Protein AF-A0A927YRH2-F1 (afdb_monomer)

Organism: NCBI:txid46206

Radius of gyration: 15.71 Å; Cα contacts (8 Å, |Δi|>4): 26; chains: 1; bounding box: 36×16×45 Å

Mean predicted aligned error: 7.69 Å

Structure (mmCIF, N/CA/C/O backbone):
data_AF-A0A927YRH2-F1
#
_entry.id   AF-A0A927YRH2-F1
#
loop_
_atom_site.group_PDB
_atom_site.id
_atom_site.type_symbol
_atom_site.label_atom_id
_atom_site.label_alt_id
_atom_site.label_comp_id
_atom_site.label_asym_id
_atom_site.label_entity_id
_atom_site.label_seq_id
_atom_site.pdbx_PDB_ins_code
_atom_site.Cartn_x
_atom_site.Cartn_y
_atom_site.Cartn_z
_atom_site.occupancy
_atom_site.B_iso_or_equiv
_atom_site.auth_seq_id
_atom_site.auth_comp_id
_atom_site.auth_asym_id
_atom_site.auth_atom_id
_atom_site.pdbx_PDB_model_num
ATOM 1 N N . MET A 1 1 ? -21.955 -5.791 15.374 1.00 53.41 1 MET A N 1
ATOM 2 C CA . MET A 1 1 ? -22.135 -5.666 13.906 1.00 53.41 1 MET A CA 1
ATOM 3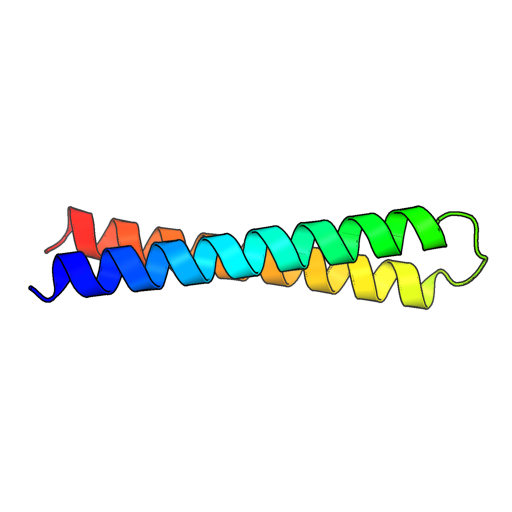 C C . MET A 1 1 ? -21.167 -4.671 13.265 1.00 53.41 1 MET A C 1
ATOM 5 O O . MET A 1 1 ? -20.551 -5.032 12.275 1.00 53.41 1 MET A O 1
ATOM 9 N N . PHE A 1 2 ? -20.950 -3.482 13.844 1.00 57.75 2 PHE A N 1
ATOM 10 C CA . PHE A 1 2 ? -20.035 -2.467 13.288 1.00 57.75 2 PHE A CA 1
ATOM 11 C C . PHE A 1 2 ? -18.582 -2.956 13.081 1.00 57.75 2 PHE A C 1
ATOM 13 O O . PHE A 1 2 ? -17.997 -2.695 12.037 1.00 57.75 2 PHE A O 1
ATOM 20 N N . ASN A 1 3 ? -18.029 -3.745 14.015 1.00 65.19 3 ASN A N 1
ATOM 21 C CA . ASN A 1 3 ? -16.658 -4.273 13.903 1.00 65.19 3 ASN A CA 1
ATOM 22 C C . ASN A 1 3 ? -16.471 -5.281 12.756 1.00 65.19 3 ASN A C 1
ATOM 24 O O . ASN A 1 3 ? -15.457 -5.228 12.075 1.00 65.19 3 ASN A O 1
ATOM 28 N N . ILE A 1 4 ? -17.449 -6.158 12.494 1.00 70.75 4 ILE A N 1
ATOM 29 C CA . ILE A 1 4 ? -17.373 -7.131 11.386 1.00 70.75 4 ILE A CA 1
ATOM 30 C C . ILE A 1 4 ? -17.454 -6.409 10.039 1.00 70.75 4 ILE A C 1
ATOM 32 O O . ILE A 1 4 ? -16.689 -6.719 9.132 1.00 70.75 4 ILE A O 1
ATOM 36 N N . ILE A 1 5 ? -18.336 -5.411 9.920 1.00 73.81 5 ILE A N 1
ATOM 37 C CA . ILE A 1 5 ? -18.465 -4.604 8.699 1.00 73.81 5 ILE A CA 1
ATOM 38 C C . ILE A 1 5 ? -17.167 -3.834 8.431 1.00 73.81 5 ILE A C 1
ATOM 40 O O . ILE A 1 5 ? -16.673 -3.861 7.307 1.00 73.81 5 ILE A O 1
ATOM 44 N N . MET A 1 6 ? -16.571 -3.212 9.456 1.00 71.44 6 MET A N 1
ATOM 45 C CA . MET A 1 6 ? -15.268 -2.556 9.307 1.00 71.44 6 MET A CA 1
ATOM 46 C C . MET A 1 6 ? -14.180 -3.535 8.875 1.00 71.44 6 MET A C 1
ATOM 48 O O . MET A 1 6 ? -13.404 -3.206 7.986 1.00 71.44 6 MET A O 1
ATOM 52 N N . LEU A 1 7 ? -14.141 -4.737 9.454 1.00 75.00 7 LEU A N 1
ATOM 53 C CA . LEU A 1 7 ? -13.128 -5.736 9.124 1.00 75.00 7 LEU A CA 1
ATOM 54 C C . LEU A 1 7 ? -13.245 -6.195 7.663 1.00 75.00 7 LEU A C 1
ATOM 56 O O . LEU A 1 7 ? -12.243 -6.250 6.959 1.00 75.00 7 LEU A O 1
ATOM 60 N N . VAL A 1 8 ? -14.468 -6.426 7.178 1.00 79.31 8 VAL A N 1
ATOM 61 C CA . VAL A 1 8 ? -14.735 -6.800 5.778 1.00 79.31 8 VAL A CA 1
ATOM 62 C C . VAL A 1 8 ? -14.347 -5.680 4.811 1.00 79.31 8 VAL A C 1
ATOM 64 O O . VAL A 1 8 ? -13.657 -5.935 3.823 1.00 79.31 8 VAL A O 1
ATOM 67 N N . VAL A 1 9 ? -14.745 -4.434 5.095 1.00 79.81 9 VAL A N 1
ATOM 68 C CA . VAL A 1 9 ? -14.371 -3.269 4.273 1.00 79.81 9 VAL A CA 1
ATOM 69 C C . VAL A 1 9 ? -12.853 -3.098 4.258 1.00 79.81 9 VAL A C 1
ATOM 71 O O . VAL A 1 9 ? -12.261 -2.890 3.202 1.00 79.81 9 VAL A O 1
ATOM 74 N N . PHE A 1 10 ? -12.206 -3.259 5.408 1.00 80.44 10 PHE A N 1
ATOM 75 C CA . PHE A 1 10 ? -10.762 -3.157 5.537 1.00 80.44 10 PHE A CA 1
ATOM 76 C C . PHE A 1 10 ? -10.022 -4.242 4.746 1.00 80.44 10 PHE A C 1
ATOM 78 O O . PHE A 1 10 ? -9.056 -3.945 4.039 1.00 80.44 10 PHE A O 1
ATOM 85 N N . SER A 1 11 ? -10.497 -5.490 4.795 1.00 79.31 11 SER A N 1
ATOM 86 C CA . SER A 1 11 ? -9.958 -6.583 3.983 1.00 79.31 11 SER A CA 1
ATOM 87 C C . SER A 1 11 ? -10.132 -6.324 2.484 1.00 79.31 11 SER A C 1
ATOM 89 O O . SER A 1 11 ? -9.185 -6.530 1.729 1.00 79.31 11 SER A O 1
ATOM 91 N N . LEU A 1 12 ? -11.290 -5.814 2.049 1.00 84.38 12 LEU A N 1
ATOM 92 C CA . LEU A 1 12 ? -11.546 -5.445 0.649 1.00 84.38 12 LEU A CA 1
ATOM 93 C C . LEU A 1 12 ? -10.612 -4.331 0.163 1.00 84.38 12 LEU A C 1
ATOM 95 O O . LEU A 1 12 ? -10.017 -4.452 -0.908 1.00 84.38 12 LEU A O 1
ATOM 99 N N . VAL A 1 13 ? -10.445 -3.273 0.958 1.00 83.94 13 VAL A N 1
ATOM 100 C CA . VAL A 1 13 ? -9.536 -2.160 0.642 1.00 83.94 13 VAL A CA 1
ATOM 101 C C . VAL A 1 13 ? -8.088 -2.645 0.589 1.00 83.94 13 VAL A C 1
ATOM 103 O O . VAL A 1 13 ? -7.349 -2.291 -0.331 1.00 83.94 13 VAL A O 1
ATOM 106 N N . THR A 1 14 ? -7.693 -3.509 1.524 1.00 83.50 14 THR A N 1
ATOM 107 C CA . THR A 1 14 ? -6.347 -4.094 1.547 1.00 83.50 14 THR A CA 1
ATOM 108 C C . THR A 1 14 ? -6.086 -4.932 0.297 1.00 83.50 14 THR A C 1
ATOM 110 O O . THR A 1 14 ? -5.037 -4.799 -0.334 1.00 83.50 14 THR A O 1
ATOM 113 N N . LEU A 1 15 ? -7.061 -5.751 -0.105 1.00 84.12 15 LEU A N 1
ATOM 114 C CA . LEU A 1 15 ? -6.973 -6.573 -1.308 1.00 84.12 15 LEU A CA 1
ATOM 115 C C . LEU A 1 15 ? -6.886 -5.704 -2.572 1.00 84.12 15 LEU A C 1
ATOM 117 O O . LEU A 1 15 ? -6.036 -5.948 -3.427 1.00 84.12 15 LEU A O 1
ATOM 121 N N . PHE A 1 16 ? -7.713 -4.658 -2.672 1.00 86.69 16 PHE A N 1
ATOM 122 C CA . PHE A 1 16 ? -7.695 -3.713 -3.790 1.00 86.69 16 PHE A CA 1
ATOM 123 C C . PHE A 1 16 ? -6.321 -3.057 -3.954 1.00 86.69 16 PHE A C 1
ATOM 125 O O . PHE A 1 16 ? -5.760 -3.063 -5.050 1.00 86.69 16 PHE A O 1
ATOM 132 N N . TYR A 1 17 ? -5.742 -2.548 -2.864 1.00 80.06 17 TYR A N 1
ATOM 133 C CA . TYR A 1 17 ? -4.418 -1.932 -2.900 1.00 80.06 17 TYR A CA 1
ATOM 134 C C . TYR A 1 17 ? -3.307 -2.936 -3.222 1.00 80.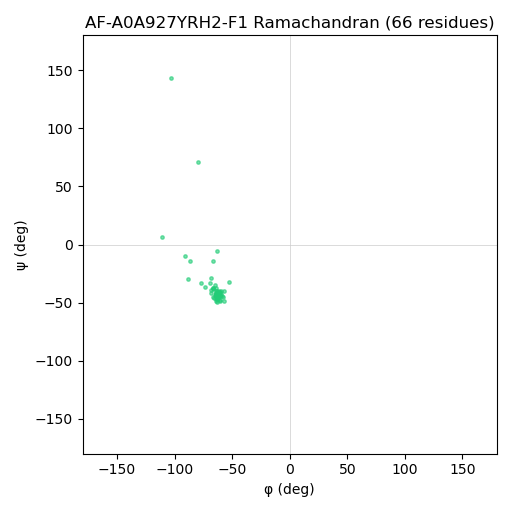06 17 TYR A C 1
ATOM 136 O O . TYR A 1 17 ? -2.396 -2.601 -3.978 1.00 80.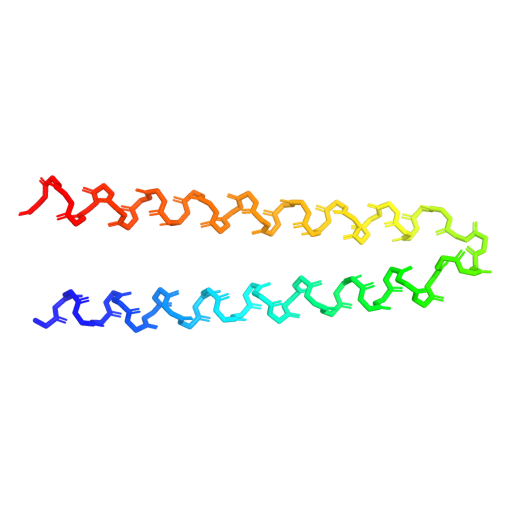06 17 TYR A O 1
ATOM 144 N N . ALA A 1 18 ? -3.389 -4.173 -2.724 1.00 80.06 18 ALA A N 1
ATOM 145 C CA . ALA A 1 18 ? -2.440 -5.227 -3.078 1.00 80.06 18 ALA A CA 1
ATOM 146 C C . ALA A 1 18 ? -2.471 -5.536 -4.588 1.00 80.06 18 ALA A C 1
ATOM 148 O O . ALA A 1 18 ? -1.418 -5.588 -5.230 1.00 80.06 18 ALA A O 1
ATOM 149 N N . PHE A 1 19 ? -3.665 -5.656 -5.181 1.00 84.56 19 PHE A N 1
ATOM 1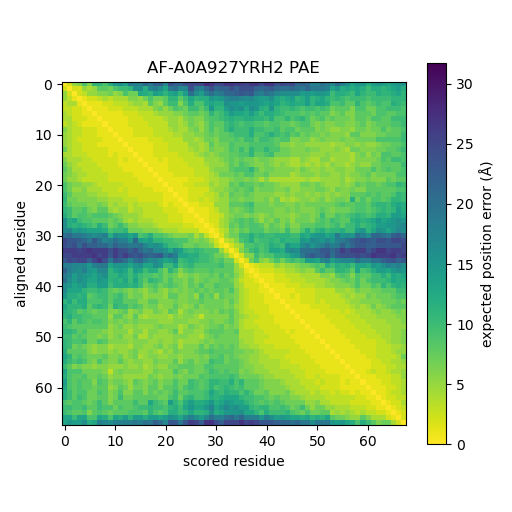50 C CA . PHE A 1 19 ? -3.826 -5.821 -6.630 1.00 84.56 19 PHE A CA 1
ATOM 151 C C . PHE A 1 19 ? -3.337 -4.600 -7.415 1.00 84.56 19 PHE A C 1
ATOM 153 O O . PHE A 1 19 ? -2.669 -4.750 -8.441 1.00 84.56 19 PHE A O 1
ATOM 160 N N . TYR A 1 20 ? -3.628 -3.392 -6.932 1.00 81.50 20 TYR A N 1
ATOM 161 C CA . TYR A 1 20 ? -3.196 -2.146 -7.559 1.00 81.50 20 TYR A CA 1
ATOM 162 C C . TYR A 1 20 ? -1.665 -2.025 -7.598 1.00 81.50 20 TYR A C 1
ATOM 164 O O . TYR A 1 20 ? -1.099 -1.708 -8.650 1.00 81.50 20 TYR A O 1
ATOM 172 N N . ILE A 1 21 ? -0.994 -2.352 -6.488 1.00 79.31 21 ILE A N 1
ATOM 173 C CA . ILE A 1 21 ? 0.470 -2.397 -6.377 1.00 79.31 21 ILE A CA 1
ATOM 174 C C . ILE A 1 21 ? 1.042 -3.464 -7.314 1.00 79.31 21 ILE A C 1
ATOM 176 O O . ILE A 1 21 ? 1.934 -3.159 -8.102 1.00 79.31 21 ILE A O 1
ATOM 180 N N . ALA A 1 22 ? 0.509 -4.690 -7.292 1.00 80.75 22 ALA A N 1
ATOM 181 C CA . ALA A 1 22 ? 0.980 -5.771 -8.158 1.00 80.75 22 ALA A CA 1
ATOM 182 C C . ALA A 1 22 ? 0.855 -5.419 -9.653 1.00 80.75 22 ALA A C 1
ATOM 184 O O . ALA A 1 22 ? 1.771 -5.683 -10.434 1.00 80.75 22 ALA A O 1
ATOM 185 N N . SER A 1 23 ? -0.244 -4.767 -10.046 1.00 81.12 23 SER A N 1
ATOM 186 C CA . SER A 1 23 ? -0.461 -4.281 -11.413 1.00 81.12 23 SER A CA 1
ATOM 187 C C . SER A 1 23 ? 0.571 -3.222 -11.816 1.00 81.12 23 SER A C 1
ATOM 189 O O . SER A 1 23 ? 1.198 -3.335 -12.871 1.00 81.12 23 SER A O 1
ATOM 191 N N . HIS A 1 24 ? 0.833 -2.242 -10.946 1.00 79.44 24 HIS A N 1
ATOM 192 C CA . HIS A 1 24 ? 1.822 -1.191 -11.203 1.00 79.44 24 HIS A CA 1
ATOM 193 C C . HIS A 1 24 ? 3.265 -1.711 -11.203 1.00 79.44 24 HIS A C 1
ATOM 195 O 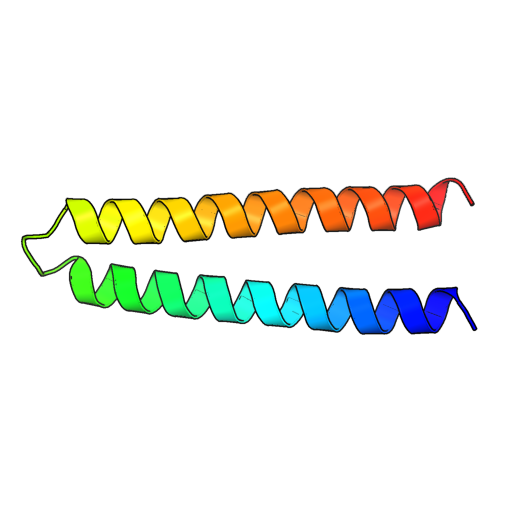O . HIS A 1 24 ? 4.084 -1.223 -11.985 1.00 79.44 24 HIS A O 1
ATOM 201 N N . ILE A 1 25 ? 3.582 -2.720 -10.384 1.00 78.31 25 ILE A N 1
ATOM 202 C CA . ILE A 1 25 ? 4.882 -3.406 -10.402 1.00 78.31 25 ILE A CA 1
ATOM 203 C C . ILE A 1 25 ? 5.058 -4.151 -11.725 1.00 78.31 25 ILE A C 1
ATOM 205 O O . ILE A 1 25 ? 6.101 -4.028 -12.360 1.00 78.31 25 ILE A O 1
ATOM 209 N N . ARG A 1 26 ? 4.036 -4.885 -12.178 1.00 77.56 26 ARG A N 1
ATOM 210 C CA . ARG A 1 26 ? 4.078 -5.619 -13.450 1.00 77.56 26 ARG A CA 1
ATOM 211 C C . ARG A 1 26 ? 4.213 -4.667 -14.641 1.00 77.56 26 ARG A C 1
ATOM 213 O O . ARG A 1 26 ? 5.009 -4.932 -15.538 1.00 77.56 26 ARG A O 1
ATOM 220 N N . TYR A 1 27 ? 3.513 -3.533 -14.603 1.00 73.75 27 TYR A N 1
ATOM 221 C CA . TYR A 1 27 ? 3.652 -2.457 -15.585 1.00 73.75 27 TYR A CA 1
ATOM 222 C C . TYR A 1 27 ? 5.061 -1.845 -15.564 1.00 73.75 27 TYR A C 1
ATOM 224 O O . TYR A 1 27 ? 5.697 -1.722 -16.608 1.00 73.75 27 TYR A O 1
ATOM 232 N N . ALA A 1 28 ? 5.597 -1.538 -14.379 1.00 69.50 28 ALA A N 1
ATOM 233 C CA . ALA A 1 28 ? 6.954 -1.019 -14.213 1.00 69.50 28 ALA A CA 1
ATOM 234 C C . ALA A 1 28 ? 8.025 -2.009 -14.709 1.00 69.50 28 ALA A C 1
ATOM 236 O O . ALA A 1 28 ? 8.966 -1.595 -15.379 1.00 69.50 28 ALA A O 1
ATOM 237 N N . ALA A 1 29 ? 7.856 -3.308 -14.448 1.00 73.00 29 ALA A N 1
ATOM 238 C CA . ALA A 1 29 ? 8.749 -4.360 -14.929 1.00 73.00 29 ALA A CA 1
ATOM 239 C C . ALA A 1 29 ? 8.690 -4.519 -16.458 1.00 73.00 29 ALA A C 1
ATOM 241 O O . ALA A 1 29 ? 9.724 -4.699 -17.091 1.00 73.00 29 ALA A O 1
ATOM 242 N N . SER A 1 30 ? 7.508 -4.384 -17.076 1.00 69.62 30 SER A N 1
ATOM 243 C CA . SER A 1 30 ? 7.408 -4.354 -18.545 1.00 69.62 30 SER A CA 1
ATOM 244 C C . SER A 1 30 ? 8.024 -3.095 -19.163 1.00 69.62 30 SER A C 1
ATOM 246 O O . SER A 1 30 ? 8.519 -3.140 -20.285 1.00 69.62 30 SER A O 1
ATOM 248 N N . LEU A 1 31 ? 8.031 -1.979 -18.424 1.00 65.75 31 LEU A N 1
ATOM 249 C CA . LEU A 1 31 ? 8.603 -0.712 -18.872 1.00 65.75 31 LEU A CA 1
ATOM 250 C C . LEU A 1 31 ? 10.100 -0.577 -18.587 1.00 65.75 31 LEU A C 1
ATOM 252 O O . LEU A 1 31 ? 10.723 0.311 -19.155 1.00 65.75 31 LEU A O 1
ATOM 256 N N . SER A 1 32 ? 10.700 -1.416 -17.736 1.00 56.91 32 SER A N 1
ATOM 257 C CA . SER A 1 32 ? 12.122 -1.292 -17.386 1.00 56.91 32 SER A CA 1
ATOM 258 C C . SER A 1 32 ? 13.060 -1.573 -18.567 1.00 56.91 32 SER A C 1
ATOM 260 O O . SER A 1 32 ? 14.241 -1.247 -18.490 1.00 56.91 32 SER A O 1
ATOM 262 N N . GLY A 1 33 ? 12.541 -2.163 -19.651 1.00 59.06 33 GLY A N 1
ATOM 263 C CA . GLY A 1 33 ? 13.226 -2.298 -20.941 1.00 59.06 33 GLY A CA 1
ATOM 264 C C . GLY A 1 33 ? 12.976 -1.145 -21.926 1.00 59.06 33 GLY A C 1
ATOM 265 O O . GLY A 1 33 ? 13.647 -1.076 -22.951 1.00 59.06 33 GLY A O 1
ATOM 266 N N . ALA A 1 34 ? 12.039 -0.237 -21.636 1.00 58.22 34 ALA A N 1
ATOM 267 C CA . ALA A 1 34 ? 11.686 0.906 -22.475 1.00 58.22 34 ALA A CA 1
ATOM 268 C C . ALA A 1 34 ? 12.294 2.209 -21.923 1.00 58.22 34 ALA A C 1
ATOM 270 O O . ALA A 1 34 ? 12.353 2.439 -20.717 1.00 58.22 34 ALA A O 1
ATOM 271 N N . THR A 1 35 ? 12.733 3.101 -22.811 1.00 61.84 35 THR A N 1
ATOM 272 C CA . THR A 1 35 ? 13.461 4.349 -22.497 1.00 61.84 35 THR A CA 1
ATOM 273 C C . THR A 1 35 ? 12.653 5.369 -21.665 1.00 61.84 35 THR A C 1
ATOM 275 O O . THR A 1 35 ? 13.202 6.373 -21.202 1.00 61.84 35 THR A O 1
ATOM 278 N N . ASP A 1 36 ? 11.367 5.117 -21.406 1.00 65.94 36 ASP A N 1
ATOM 279 C CA . ASP A 1 36 ? 10.445 6.031 -20.725 1.00 65.94 36 ASP A CA 1
ATOM 280 C C . ASP A 1 36 ? 10.587 6.037 -19.194 1.00 65.94 36 ASP A C 1
ATOM 282 O O . ASP A 1 36 ? 9.704 5.642 -18.424 1.00 65.94 36 ASP A O 1
ATOM 286 N N . LYS A 1 37 ? 11.699 6.618 -18.731 1.00 67.56 37 LYS A N 1
ATOM 287 C CA . LYS A 1 37 ? 11.996 6.858 -17.306 1.00 67.56 37 LYS A CA 1
ATOM 288 C C . LYS A 1 37 ? 10.881 7.616 -16.568 1.00 67.56 37 LYS A C 1
ATOM 290 O O . LYS A 1 37 ? 10.658 7.376 -15.384 1.00 67.56 37 LYS A O 1
ATOM 295 N N . LYS A 1 38 ? 10.157 8.517 -17.250 1.00 73.19 38 LYS A N 1
ATOM 296 C CA . LYS A 1 38 ? 9.045 9.292 -16.659 1.00 73.19 38 LYS A CA 1
ATOM 297 C C . LYS A 1 3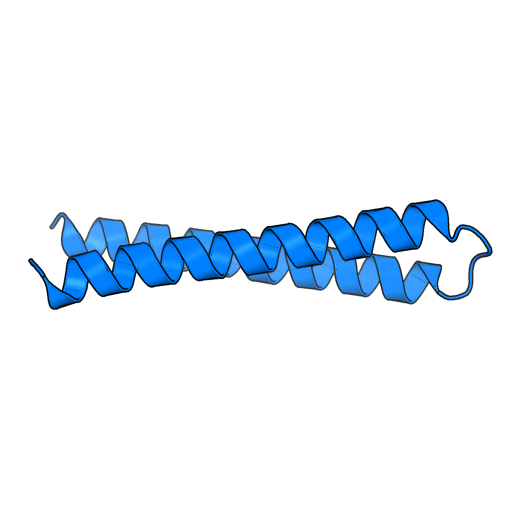8 ? 7.839 8.413 -16.314 1.00 73.19 38 LYS A C 1
ATOM 299 O O . LYS A 1 38 ? 7.221 8.609 -15.269 1.00 73.19 38 LYS A O 1
ATOM 304 N N . ALA A 1 39 ? 7.515 7.442 -17.165 1.00 69.12 39 ALA A N 1
ATOM 305 C CA . ALA A 1 39 ? 6.402 6.526 -16.933 1.00 69.12 39 ALA A CA 1
ATOM 306 C C . ALA A 1 39 ? 6.742 5.498 -15.840 1.00 69.12 39 ALA A C 1
ATOM 308 O O . ALA A 1 39 ? 5.901 5.218 -14.984 1.00 69.12 39 ALA A O 1
ATOM 309 N N . LEU A 1 40 ? 7.999 5.037 -15.789 1.00 71.50 40 LEU A N 1
ATOM 310 C CA . LEU A 1 40 ? 8.506 4.211 -14.692 1.00 71.50 40 LEU A CA 1
ATOM 311 C C . LEU A 1 40 ? 8.423 4.948 -13.343 1.00 71.50 40 LEU A C 1
ATOM 313 O O . LEU A 1 40 ? 7.876 4.413 -12.380 1.00 71.50 40 LEU A O 1
ATOM 317 N N . ALA A 1 41 ? 8.888 6.201 -13.289 1.00 74.62 41 ALA A N 1
ATOM 318 C CA . ALA A 1 41 ? 8.834 7.023 -12.079 1.00 74.62 41 ALA A CA 1
ATOM 319 C C . ALA A 1 41 ? 7.395 7.256 -11.589 1.00 74.62 41 ALA A C 1
ATOM 321 O O . ALA A 1 41 ? 7.130 7.151 -10.393 1.00 74.62 41 ALA A O 1
ATOM 322 N N . LYS A 1 42 ? 6.446 7.507 -12.503 1.00 77.62 42 LYS A N 1
ATOM 323 C CA . LYS A 1 42 ? 5.023 7.659 -12.162 1.00 77.62 42 LYS A CA 1
ATOM 324 C C . LYS A 1 42 ? 4.433 6.371 -11.574 1.00 77.62 42 LYS A C 1
ATOM 326 O O . LYS A 1 42 ? 3.678 6.444 -10.608 1.00 77.62 42 LYS A O 1
ATOM 331 N N . SER A 1 43 ? 4.805 5.209 -12.118 1.00 76.88 43 SER A N 1
ATOM 332 C CA . SER A 1 43 ? 4.351 3.912 -11.599 1.00 76.88 43 SER A CA 1
ATOM 333 C C . SER A 1 43 ? 4.910 3.630 -10.201 1.00 76.88 43 SER A C 1
ATOM 335 O O . SER A 1 43 ? 4.164 3.273 -9.292 1.00 76.88 43 SER A O 1
ATOM 337 N N . ILE A 1 44 ? 6.208 3.879 -9.991 1.00 79.50 44 ILE A N 1
ATOM 338 C CA . ILE A 1 44 ? 6.857 3.737 -8.678 1.00 79.50 44 ILE A CA 1
ATOM 339 C C . ILE A 1 44 ? 6.220 4.679 -7.652 1.00 79.50 44 ILE A C 1
ATOM 341 O O . ILE A 1 44 ? 5.906 4.260 -6.541 1.00 79.50 44 ILE A O 1
ATOM 345 N N . PHE A 1 45 ? 5.961 5.932 -8.025 1.00 79.31 45 PHE A N 1
ATOM 346 C CA . PHE A 1 45 ? 5.302 6.896 -7.146 1.00 79.31 45 PHE A CA 1
ATOM 347 C C . PHE A 1 45 ? 3.888 6.446 -6.744 1.00 79.31 45 PHE A C 1
ATOM 349 O O . PHE A 1 45 ? 3.519 6.537 -5.573 1.00 79.31 45 PHE A O 1
ATOM 356 N N . ALA A 1 46 ? 3.118 5.883 -7.682 1.00 78.50 46 ALA A N 1
ATOM 357 C CA . ALA A 1 46 ? 1.800 5.317 -7.399 1.00 78.50 46 ALA A CA 1
ATOM 358 C C . ALA A 1 46 ? 1.866 4.111 -6.442 1.00 78.50 46 ALA A C 1
ATOM 360 O O . ALA A 1 46 ? 1.005 3.979 -5.567 1.00 78.50 46 ALA A O 1
ATOM 361 N N . ILE A 1 47 ? 2.894 3.262 -6.563 1.00 81.50 47 ILE A N 1
ATOM 362 C CA . ILE A 1 47 ? 3.145 2.151 -5.631 1.00 81.50 47 ILE A CA 1
ATOM 363 C C . ILE A 1 47 ? 3.456 2.68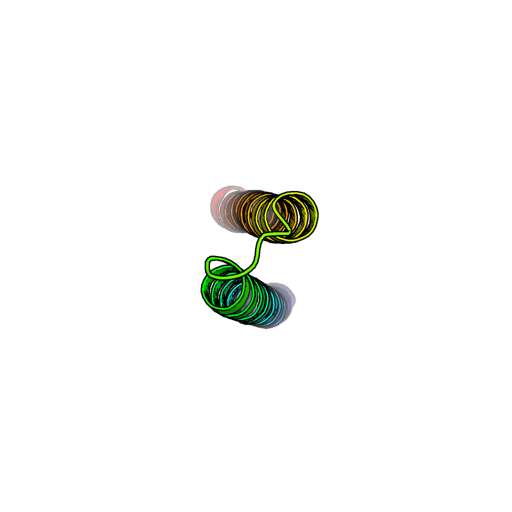8 -4.231 1.00 81.50 47 ILE A C 1
ATOM 365 O O . ILE A 1 47 ? 2.848 2.242 -3.262 1.00 81.50 47 ILE A O 1
ATOM 369 N N . VAL A 1 48 ? 4.356 3.669 -4.115 1.00 84.38 48 VAL A N 1
ATOM 370 C CA . VAL A 1 48 ? 4.744 4.249 -2.818 1.00 84.38 48 VAL A CA 1
ATOM 371 C C . VAL A 1 48 ? 3.540 4.871 -2.115 1.00 84.38 48 VAL A C 1
ATOM 373 O O . VAL A 1 48 ? 3.296 4.558 -0.952 1.00 84.38 48 VAL A O 1
ATOM 376 N N . ILE A 1 49 ? 2.742 5.682 -2.818 1.00 85.62 49 ILE A N 1
ATOM 377 C CA . ILE A 1 49 ? 1.513 6.262 -2.254 1.00 85.62 49 ILE A CA 1
ATOM 378 C C . ILE A 1 49 ? 0.568 5.162 -1.776 1.00 85.62 49 ILE A C 1
ATOM 380 O O . ILE A 1 49 ? 0.052 5.241 -0.667 1.00 85.62 49 ILE A O 1
ATOM 384 N N . SER A 1 50 ? 0.384 4.117 -2.582 1.00 80.69 50 SER A N 1
ATOM 385 C CA . SER A 1 50 ? -0.485 2.990 -2.242 1.00 80.69 50 SER A CA 1
ATOM 386 C C . SER A 1 50 ? -0.055 2.289 -0.956 1.00 80.69 50 SER A C 1
ATOM 388 O O . SER A 1 50 ? -0.891 2.016 -0.097 1.00 80.69 50 SER A O 1
ATOM 390 N N . VAL A 1 51 ? 1.247 2.048 -0.788 1.00 82.88 51 VAL A N 1
ATOM 391 C CA . VAL A 1 51 ? 1.810 1.446 0.430 1.00 82.88 51 VAL A CA 1
ATOM 392 C C . VAL A 1 51 ? 1.627 2.367 1.638 1.00 82.88 51 VAL A C 1
ATOM 394 O O . VAL A 1 51 ? 1.218 1.904 2.702 1.00 82.88 51 VAL A O 1
ATOM 397 N N . VAL A 1 52 ? 1.882 3.670 1.483 1.00 86.31 52 VAL A N 1
ATOM 398 C CA . VAL A 1 52 ? 1.717 4.656 2.563 1.00 86.31 52 VAL A CA 1
ATOM 399 C C . VAL A 1 52 ? 0.256 4.746 3.005 1.00 86.31 52 VAL A C 1
ATOM 401 O O . VAL A 1 52 ? -0.023 4.702 4.203 1.00 86.31 52 VAL A O 1
ATOM 404 N N . THR A 1 53 ? -0.690 4.812 2.066 1.00 84.31 53 THR A N 1
ATOM 405 C CA . THR A 1 53 ? -2.123 4.820 2.390 1.00 84.31 53 THR A CA 1
ATOM 406 C C . THR A 1 53 ? -2.535 3.538 3.111 1.00 84.31 53 THR A C 1
ATOM 408 O O . THR A 1 53 ? -3.256 3.607 4.106 1.00 84.31 53 THR A O 1
ATOM 411 N N . LEU A 1 54 ? -2.032 2.379 2.674 1.00 85.12 54 LEU A N 1
ATOM 412 C CA . LEU A 1 54 ? -2.294 1.104 3.338 1.00 85.12 54 LEU A CA 1
ATOM 413 C C . LEU A 1 54 ? -1.781 1.095 4.787 1.00 85.12 54 LEU A C 1
ATOM 415 O O . LEU A 1 54 ? -2.498 0.664 5.686 1.00 85.12 54 LEU A O 1
ATOM 419 N N . ALA A 1 55 ? -0.571 1.609 5.024 1.00 77.81 55 ALA A N 1
ATOM 420 C CA . ALA A 1 55 ? 0.020 1.691 6.358 1.00 77.81 55 ALA A CA 1
ATOM 421 C C . ALA A 1 55 ? -0.790 2.601 7.297 1.00 77.81 55 ALA A C 1
ATOM 423 O O . ALA A 1 55 ? -1.026 2.235 8.447 1.00 77.81 55 ALA A O 1
ATOM 424 N N . ILE A 1 56 ? -1.268 3.750 6.805 1.00 86.06 56 ILE A N 1
ATOM 425 C CA . ILE A 1 56 ? -2.121 4.668 7.580 1.00 86.06 56 ILE A CA 1
ATOM 426 C C . ILE A 1 56 ? -3.456 4.003 7.932 1.00 86.06 56 ILE A C 1
ATOM 428 O O . ILE A 1 56 ? -3.905 4.095 9.073 1.00 86.06 56 ILE A O 1
ATOM 432 N N . LEU A 1 57 ? -4.074 3.301 6.978 1.00 82.31 57 LEU A N 1
ATOM 433 C CA . LEU A 1 57 ? -5.320 2.572 7.214 1.00 82.31 57 LEU A CA 1
ATOM 434 C C . LEU A 1 57 ? -5.128 1.464 8.259 1.00 82.31 57 LEU A C 1
ATOM 436 O O . LEU A 1 57 ? -5.947 1.332 9.167 1.00 82.31 57 LEU A O 1
ATOM 440 N N . TRP A 1 58 ? -4.034 0.703 8.175 1.00 81.94 58 TRP A N 1
ATOM 441 C CA . TRP A 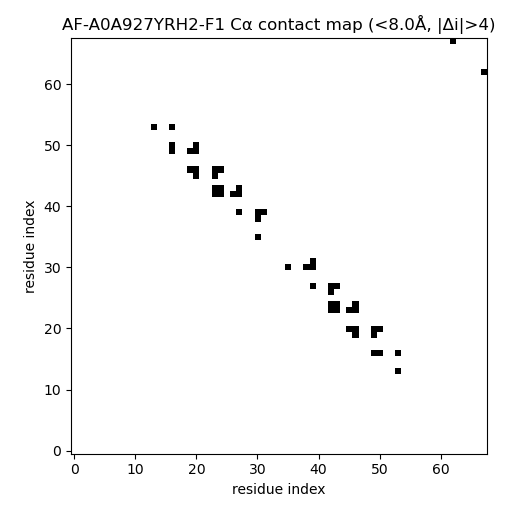1 58 ? -3.665 -0.297 9.185 1.00 81.94 58 TRP A CA 1
ATOM 442 C C . TRP A 1 58 ? -3.428 0.320 10.558 1.00 81.94 58 TRP A C 1
ATOM 444 O O . TRP A 1 58 ? -3.901 -0.220 11.556 1.00 81.94 58 TRP A O 1
ATOM 454 N N . PHE A 1 59 ? -2.759 1.470 10.616 1.00 82.50 59 PHE A N 1
ATOM 455 C CA . PHE A 1 59 ? -2.547 2.192 11.864 1.00 82.50 59 PHE A CA 1
ATOM 456 C C . PHE A 1 59 ? -3.873 2.649 12.481 1.00 82.50 59 PHE A C 1
ATOM 458 O O . PHE A 1 59 ? -4.096 2.456 13.674 1.00 82.50 59 PHE A O 1
ATOM 465 N N . GLN A 1 60 ? -4.793 3.178 11.670 1.00 79.69 60 GLN A N 1
ATOM 466 C CA . GLN A 1 60 ? -6.126 3.573 12.121 1.00 79.69 60 GLN A CA 1
ATOM 467 C C . GLN A 1 60 ? -6.934 2.371 12.631 1.00 79.69 60 GLN A C 1
ATOM 469 O O . GLN A 1 60 ? -7.538 2.451 13.699 1.00 79.69 60 GLN A O 1
ATOM 474 N N . ALA A 1 61 ? -6.913 1.247 11.910 1.00 75.12 61 ALA A N 1
ATOM 475 C CA . ALA A 1 61 ? -7.592 0.023 12.325 1.00 75.12 61 ALA A CA 1
ATOM 476 C C . ALA A 1 61 ? -7.021 -0.537 13.640 1.00 75.12 61 ALA A C 1
ATOM 478 O O . ALA A 1 61 ? -7.787 -0.897 14.534 1.00 75.12 61 ALA A O 1
ATOM 479 N N . ALA A 1 62 ? -5.693 -0.553 13.793 1.00 76.56 62 ALA A N 1
ATOM 480 C CA . ALA A 1 62 ? -5.027 -0.983 15.022 1.00 76.56 62 ALA A CA 1
ATOM 481 C C . ALA A 1 62 ? -5.362 -0.065 16.206 1.00 76.56 62 ALA A C 1
ATOM 483 O O . ALA A 1 62 ? -5.649 -0.552 17.297 1.00 76.56 62 A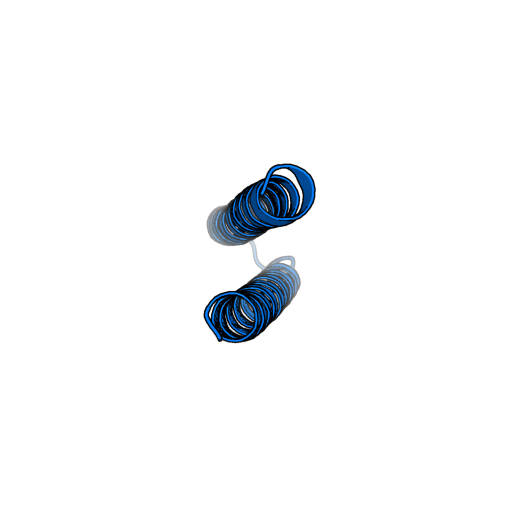LA A O 1
ATOM 484 N N . PHE A 1 63 ? -5.388 1.253 15.987 1.00 78.31 63 PHE A N 1
ATOM 485 C CA . PHE A 1 63 ? -5.749 2.223 17.019 1.00 78.31 63 PHE A CA 1
ATOM 486 C C . PHE A 1 63 ? -7.200 2.041 17.480 1.00 78.31 63 PHE A C 1
ATOM 488 O O . PHE A 1 63 ? -7.473 2.025 18.676 1.00 78.31 63 PHE A O 1
ATOM 495 N N . VAL A 1 64 ? -8.126 1.828 16.540 1.00 76.38 64 VAL A N 1
ATOM 496 C CA . VAL A 1 64 ? -9.531 1.535 16.853 1.00 76.38 64 VAL A CA 1
ATOM 497 C C . VAL A 1 64 ? -9.684 0.201 17.585 1.00 76.38 64 VAL A C 1
ATOM 499 O O . VAL A 1 64 ? -10.557 0.098 18.433 1.00 76.38 64 VAL A O 1
ATOM 502 N N . TYR A 1 65 ? -8.866 -0.810 17.287 1.00 70.38 65 TYR A N 1
ATOM 503 C CA . TYR A 1 65 ? -8.934 -2.112 17.958 1.00 70.38 65 TYR A CA 1
ATOM 504 C C . TYR A 1 65 ? -8.316 -2.110 19.368 1.00 70.38 65 TYR A C 1
ATOM 506 O O . TYR A 1 65 ? -8.774 -2.849 20.231 1.00 70.38 65 TYR A O 1
ATOM 514 N N . LEU A 1 66 ? -7.266 -1.315 19.602 1.00 72.06 66 LEU A N 1
ATOM 515 C CA . LEU A 1 66 ? -6.539 -1.276 20.879 1.00 72.06 66 LEU A CA 1
ATOM 516 C C . LEU A 1 66 ? -7.114 -0.277 21.895 1.00 72.06 66 LEU A C 1
ATOM 518 O O . LEU A 1 66 ? -6.968 -0.499 23.094 1.00 72.06 66 LEU A O 1
ATOM 522 N N . TYR A 1 67 ? -7.723 0.822 21.438 1.00 68.81 67 TYR A N 1
ATOM 523 C CA . TYR A 1 67 ? -8.186 1.920 22.303 1.00 68.81 67 TYR A CA 1
ATOM 524 C C . TYR A 1 67 ? -9.717 2.056 22.396 1.00 68.81 67 TYR A C 1
ATOM 526 O O . TYR A 1 67 ? -10.203 3.018 22.995 1.00 68.81 67 TYR A O 1
ATOM 534 N N . ARG A 1 68 ? -10.482 1.123 21.820 1.00 55.84 68 ARG A N 1
ATOM 535 C CA . ARG A 1 68 ? -11.947 1.043 21.928 1.00 55.84 68 ARG A CA 1
ATOM 536 C C . ARG A 1 68 ? -12.365 -0.305 22.493 1.00 55.84 68 ARG A C 1
ATOM 538 O O . ARG A 1 68 ? -13.362 -0.310 23.245 1.00 55.84 68 ARG A O 1
#

Nearest PDB structures (foldseek):
  6zw6-assembly1_A  TM=9.385E-01  e=4.716E+00  Nostoc punctiforme
  6cnn-assembly1_A  TM=8.773E-01  e=9.338E+00  Homo sapiens
  8qhv-assembly1_0  TM=4.894E-01  e=9.936E+00  Synechocystis sp. PCC 6803

Sequence (68 aa):
MFNIIMLVVFSLVTLFYAFYIASHIRYAASLSGATDKKALAKSIFAIVISVVTLAILWFQAAFVYLYR

pLDDT: mean 75.7, std 8.2, range [53.41, 86.69]

Solvent-accessible surface area (backbone atoms only — not comparable to full-atom values): 3763 Å² total; per-residue (Å²): 111,70,68,61,53,50,50,52,53,49,51,51,53,51,50,52,48,52,52,52,38,53,52,36,50,53,50,33,61,67,38,72,82,47,92,54,61,68,61,40,50,52,31,51,52,52,38,52,52,48,53,51,54,49,52,52,52,52,50,52,52,49,49,55,68,74,76,107

Secondary structure (DSSP, 8-state):
-HHHHHHHHHHHHHHHHHHHHHHHHHHHHHHTTSS-HHHHHHHHHHHHHHHHHHHHHHHHHHHHHHH-

Foldseek 3Di:
DVLVVLVVVLVVLLVVLVVLLVVLVVVLVVCVPPPCPVSNVVSVVSNVVSVVVNVVSVVVNVCVVPVD